Protein AF-A0A962TYY0-F1 (afdb_monomer_lite)

Secondary structure (DSSP, 8-state):
-HHHHHHHTSSSPPPPHHHHHHHHHHHHH-TT--HHHHHHHHHHHHHHIIIII--HHHHHHHHHHHHHH-TT-HHHHHHHHHHHHHTT-HHHHHHHHHHHHHH--SHHHHHHHHHHHHHHHHHTT-

Foldseek 3Di:
DLVLLVVCVDPDDHDDPVRVVVVLVVLLPDPPDALQRNLVSLQSQLSCCCPPVVHLVSSQVSLVSSCVSPVLPLVSLQVNLVSCVVVVVLVSSLVSLVSSCVNDDDPVSVVVSVVSNVVSVVVVVD

Sequence (126 aa):
FSFLVKWQRSNGVKLSGDDLESLFEAALANPGWNSTGRASIEAAYREYYEFVVRDLELALPHAKAATDAWPEQWSYHVKLADILRRLGRTDEALAALEKAQKTASNADQTQQTATAIAELMRDSRN

Radius of gyration: 15.38 Å; chains: 1; bounding box: 44×28×41 Å

pLDDT: mean 92.27, std 9.61, range [57.34, 98.69]

Structure (mmCIF, N/CA/C/O backbone):
data_AF-A0A962TYY0-F1
#
_entry.id   AF-A0A962TYY0-F1
#
loop_
_atom_site.group_PDB
_atom_site.id
_atom_site.type_symbol
_atom_site.label_atom_id
_atom_site.label_alt_id
_atom_site.label_comp_id
_atom_site.label_asym_id
_atom_site.label_entity_id
_atom_site.label_seq_id
_atom_site.pdbx_PDB_ins_code
_atom_site.Cartn_x
_atom_site.Cartn_y
_atom_site.Cartn_z
_atom_site.occupancy
_atom_site.B_iso_or_equiv
_atom_site.auth_seq_id
_atom_site.auth_comp_id
_atom_site.auth_asym_id
_atom_site.auth_atom_id
_atom_site.pdbx_PDB_model_num
ATOM 1 N N . PHE A 1 1 ? 12.961 3.376 -5.380 1.00 70.31 1 PHE A N 1
ATOM 2 C CA . PHE A 1 1 ? 12.120 3.172 -6.578 1.00 70.31 1 PHE A CA 1
ATOM 3 C C . PHE A 1 1 ? 11.054 4.250 -6.795 1.00 70.31 1 PHE A C 1
ATOM 5 O O . PHE A 1 1 ? 10.771 4.543 -7.947 1.00 70.31 1 PHE A O 1
ATOM 12 N N . SER A 1 2 ? 10.538 4.936 -5.763 1.00 71.88 2 SER A N 1
ATOM 13 C CA . SER A 1 2 ? 9.547 6.029 -5.922 1.00 71.88 2 SER A CA 1
ATOM 14 C C . SER A 1 2 ? 9.970 7.180 -6.856 1.00 71.88 2 SER A C 1
ATOM 16 O O . SER A 1 2 ? 9.123 7.857 -7.435 1.00 71.88 2 SER A O 1
ATOM 18 N N . PHE A 1 3 ? 11.275 7.395 -7.059 1.00 76.19 3 PHE A N 1
ATOM 19 C CA . PHE A 1 3 ? 11.792 8.334 -8.061 1.00 76.19 3 PHE A CA 1
ATOM 20 C C . PHE A 1 3 ? 11.338 7.999 -9.492 1.00 76.19 3 PHE A C 1
ATOM 22 O O . PHE A 1 3 ? 11.016 8.920 -10.234 1.00 76.19 3 PHE A O 1
ATOM 29 N N . LEU A 1 4 ? 11.241 6.718 -9.867 1.00 70.69 4 LEU A N 1
ATOM 30 C CA . LEU A 1 4 ? 10.803 6.316 -11.211 1.00 70.69 4 LEU A CA 1
ATOM 31 C C . LEU A 1 4 ? 9.352 6.729 -11.470 1.00 70.69 4 LEU A C 1
ATOM 33 O O . LEU A 1 4 ? 9.039 7.258 -12.531 1.00 70.69 4 LEU A O 1
ATOM 37 N N . VAL A 1 5 ? 8.488 6.596 -10.460 1.00 71.12 5 VAL A N 1
ATOM 38 C CA . VAL A 1 5 ? 7.091 7.051 -10.532 1.00 71.12 5 VAL A CA 1
ATOM 39 C C . VAL A 1 5 ? 7.021 8.572 -10.672 1.00 71.12 5 VAL A C 1
ATOM 41 O O . VAL A 1 5 ? 6.275 9.097 -11.498 1.00 71.12 5 VAL A O 1
ATOM 44 N N . LYS A 1 6 ? 7.830 9.305 -9.897 1.00 73.31 6 LYS A N 1
ATOM 45 C CA . LYS A 1 6 ? 7.917 10.771 -10.003 1.00 73.31 6 LYS A CA 1
ATOM 46 C C . LYS A 1 6 ? 8.418 11.214 -11.380 1.00 73.31 6 L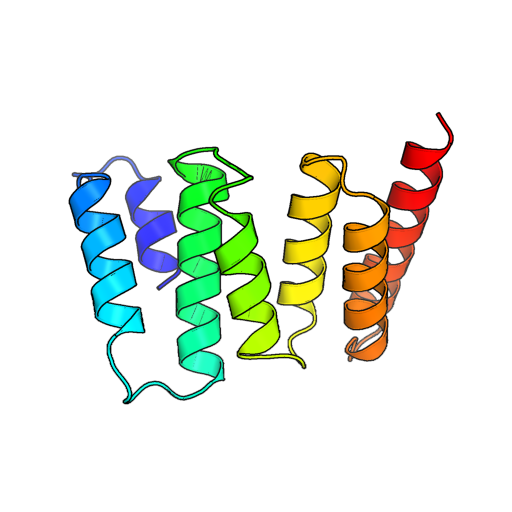YS A C 1
ATOM 48 O O . LYS A 1 6 ? 7.886 12.172 -11.934 1.00 73.31 6 LYS A O 1
ATOM 53 N N . TRP A 1 7 ? 9.396 10.508 -11.939 1.00 72.94 7 TRP A N 1
ATOM 54 C CA . TRP A 1 7 ? 9.934 10.766 -13.271 1.00 72.94 7 TRP A CA 1
ATOM 55 C C . TRP A 1 7 ? 8.908 10.477 -14.377 1.00 72.94 7 TRP A C 1
ATOM 57 O O . TRP A 1 7 ? 8.708 11.330 -15.238 1.00 72.94 7 TRP A O 1
ATOM 67 N N . GLN A 1 8 ? 8.159 9.372 -14.298 1.00 71.50 8 GLN A N 1
ATOM 68 C CA . GLN A 1 8 ? 7.098 9.044 -15.264 1.00 71.50 8 GLN A CA 1
ATOM 69 C C . GLN A 1 8 ? 5.968 10.090 -15.295 1.00 71.50 8 GLN A C 1
ATOM 71 O O . GLN A 1 8 ? 5.314 10.311 -16.319 1.00 71.50 8 GLN A O 1
ATOM 76 N N . ARG A 1 9 ? 5.749 10.778 -14.169 1.00 73.44 9 ARG A N 1
ATOM 77 C CA . ARG A 1 9 ? 4.799 11.892 -14.046 1.00 73.44 9 ARG A CA 1
ATOM 78 C C . ARG A 1 9 ? 5.343 13.238 -14.556 1.00 73.44 9 ARG A C 1
ATOM 80 O O . ARG A 1 9 ? 4.583 14.201 -14.588 1.00 73.44 9 ARG A O 1
ATOM 87 N N . SER A 1 10 ? 6.618 13.321 -14.941 1.00 77.56 10 SER A N 1
ATOM 88 C CA . SER A 1 10 ? 7.266 14.539 -15.455 1.00 77.56 10 SER A CA 1
ATOM 89 C C . SER A 1 10 ? 7.155 14.680 -16.988 1.00 77.56 10 SER A C 1
ATOM 91 O O . SER A 1 10 ? 6.719 13.759 -17.679 1.00 77.56 10 SER A O 1
ATOM 93 N N . ASN A 1 11 ? 7.549 15.839 -17.533 1.00 58.81 11 ASN A N 1
ATOM 94 C CA . ASN A 1 11 ? 7.432 16.187 -18.962 1.00 58.81 11 ASN A CA 1
ATOM 95 C C . ASN A 1 11 ? 8.575 15.636 -19.858 1.00 58.81 11 ASN A C 1
ATOM 97 O O . ASN A 1 11 ? 8.882 16.231 -20.888 1.00 58.81 11 ASN A O 1
ATOM 101 N N . GLY A 1 12 ? 9.233 14.535 -19.470 1.00 67.12 12 GLY A N 1
ATOM 102 C CA . GLY A 1 12 ? 10.336 13.908 -20.223 1.00 67.12 12 GLY A CA 1
ATOM 103 C C . GLY A 1 12 ? 9.922 12.708 -21.089 1.00 67.12 12 GLY A C 1
ATOM 104 O O . GLY A 1 12 ? 8.747 12.345 -21.135 1.00 67.12 12 GLY A O 1
ATOM 105 N N . VAL A 1 13 ? 10.901 12.076 -21.758 1.00 61.00 13 VAL A N 1
ATOM 106 C CA . VAL A 1 13 ? 10.726 10.767 -22.423 1.00 61.00 13 VAL A CA 1
ATOM 107 C C . VAL A 1 13 ? 10.264 9.759 -21.379 1.00 61.00 13 VAL A C 1
ATOM 109 O O . VAL A 1 13 ? 10.894 9.640 -20.335 1.00 61.00 13 VAL A O 1
ATOM 112 N N . LYS A 1 14 ? 9.165 9.063 -21.654 1.00 67.50 14 LYS A N 1
ATOM 113 C CA . LYS A 1 14 ? 8.544 8.108 -20.737 1.00 67.50 14 LYS A CA 1
ATOM 114 C C . LYS A 1 14 ? 8.886 6.692 -21.166 1.00 67.50 14 LYS A C 1
ATOM 116 O O . LYS A 1 14 ? 8.919 6.411 -22.362 1.00 67.50 14 LYS A O 1
ATOM 121 N N . LEU A 1 15 ? 9.108 5.814 -20.196 1.00 71.31 15 LEU A N 1
ATOM 122 C CA . LEU A 1 15 ? 9.075 4.379 -20.464 1.00 71.31 15 LEU A CA 1
ATOM 123 C C . LEU A 1 15 ? 7.635 3.978 -20.811 1.00 71.31 15 LEU A C 1
ATOM 125 O O . LEU A 1 15 ? 6.683 4.614 -20.333 1.00 71.31 15 LEU A O 1
AT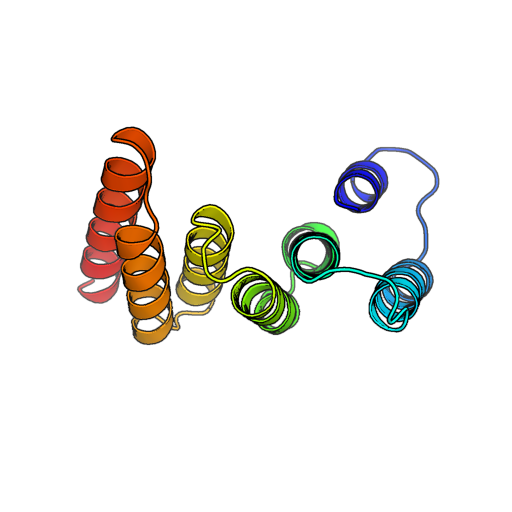OM 129 N N . SER A 1 16 ? 7.475 2.953 -21.651 1.00 81.81 16 SER A N 1
ATOM 130 C CA . SER A 1 16 ? 6.157 2.351 -21.859 1.00 81.81 16 SER A CA 1
ATOM 131 C C . SER A 1 16 ? 5.650 1.727 -20.547 1.00 81.81 16 SER A C 1
ATOM 133 O O . SER A 1 16 ? 6.418 1.565 -19.594 1.00 81.81 16 SER A O 1
ATOM 135 N N . GLY A 1 17 ? 4.347 1.436 -20.460 1.00 82.50 17 GLY A N 1
ATOM 136 C CA . GLY A 1 17 ? 3.792 0.742 -19.291 1.00 82.50 17 GLY A CA 1
ATOM 137 C C . GLY A 1 17 ? 4.489 -0.599 -19.071 1.00 82.50 17 GLY A C 1
ATOM 138 O O . GLY A 1 17 ? 5.081 -0.808 -18.016 1.00 82.50 17 GLY A O 1
ATOM 139 N N . ASP A 1 18 ? 4.555 -1.401 -20.131 1.00 86.44 18 ASP A N 1
ATOM 140 C CA . ASP A 1 18 ? 5.193 -2.717 -20.170 1.00 86.44 18 ASP A CA 1
ATOM 141 C C . ASP A 1 18 ? 6.665 -2.683 -19.716 1.00 86.44 18 ASP A C 1
ATOM 143 O O . ASP A 1 18 ? 7.103 -3.549 -18.956 1.00 86.44 18 ASP A O 1
ATOM 147 N N . ASP A 1 19 ? 7.436 -1.663 -20.119 1.00 87.94 19 ASP A N 1
ATOM 148 C CA . ASP A 1 19 ? 8.838 -1.515 -19.694 1.00 87.94 19 ASP A CA 1
ATOM 149 C C . ASP A 1 19 ? 8.960 -1.198 -18.193 1.00 87.94 19 ASP A C 1
ATOM 151 O O . ASP A 1 19 ? 9.882 -1.669 -17.521 1.00 87.94 19 ASP A O 1
ATOM 155 N N . LEU A 1 20 ? 8.050 -0.380 -17.651 1.00 88.31 20 LEU A N 1
ATOM 156 C CA . LEU A 1 20 ? 8.037 -0.049 -16.223 1.00 88.31 20 LEU A CA 1
ATOM 157 C C . LEU A 1 20 ? 7.603 -1.235 -15.372 1.00 88.31 20 LEU A C 1
ATOM 159 O O . LEU A 1 20 ? 8.226 -1.493 -14.342 1.00 88.31 20 LEU A O 1
ATOM 163 N N . GLU A 1 21 ? 6.569 -1.950 -15.801 1.00 91.62 21 GLU A N 1
ATOM 164 C CA . GLU A 1 21 ? 6.097 -3.167 -15.144 1.00 91.62 21 GLU A CA 1
ATOM 165 C C . GLU A 1 21 ? 7.206 -4.223 -15.131 1.00 91.62 21 GLU A C 1
ATOM 167 O O . GLU A 1 21 ? 7.591 -4.689 -14.056 1.00 91.62 21 GLU A O 1
ATOM 172 N N . SER A 1 22 ? 7.847 -4.469 -16.281 1.00 92.06 22 SER A N 1
ATOM 173 C CA . SER A 1 22 ? 8.999 -5.377 -16.395 1.00 92.06 22 SER A CA 1
ATOM 174 C C . SER A 1 22 ? 10.139 -5.001 -15.441 1.00 92.06 22 SER A C 1
ATOM 176 O O . SER A 1 22 ? 10.781 -5.868 -14.844 1.00 92.06 22 SER A O 1
ATOM 178 N N . LEU A 1 23 ? 10.402 -3.702 -15.256 1.00 93.38 23 LEU A N 1
ATOM 179 C CA . LEU A 1 23 ? 11.428 -3.228 -14.329 1.00 93.38 23 LEU A CA 1
ATOM 180 C C . LEU A 1 23 ? 11.054 -3.489 -12.863 1.00 93.38 23 LEU A C 1
ATOM 182 O O . LEU A 1 23 ? 11.917 -3.889 -12.076 1.00 93.38 23 LEU A O 1
ATOM 186 N N . PHE A 1 24 ? 9.796 -3.260 -12.479 1.00 94.8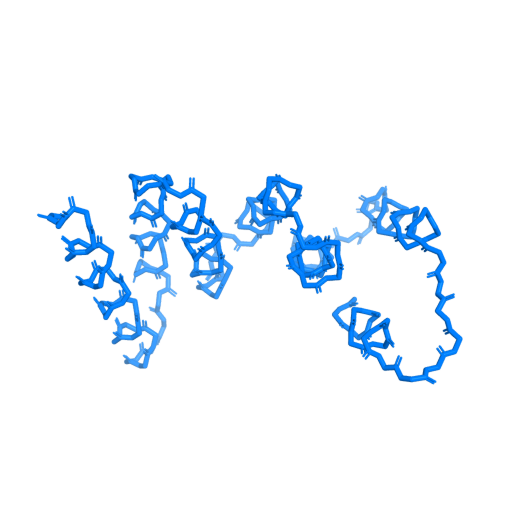8 24 PHE A N 1
ATOM 187 C CA . PHE A 1 24 ? 9.327 -3.570 -11.129 1.00 94.88 24 PHE A CA 1
ATOM 188 C C . PHE A 1 24 ? 9.377 -5.074 -10.853 1.00 94.88 24 PHE A C 1
ATOM 190 O O . PHE A 1 24 ? 9.877 -5.482 -9.803 1.00 94.88 24 PHE A O 1
ATOM 197 N N . GLU A 1 25 ? 8.934 -5.896 -11.800 1.00 94.94 25 GLU A N 1
ATOM 198 C CA . GLU A 1 25 ? 8.968 -7.355 -11.691 1.00 94.94 25 GLU A CA 1
ATOM 199 C C . GLU A 1 25 ? 10.395 -7.883 -11.559 1.00 94.94 25 GLU A C 1
ATOM 201 O O . GLU A 1 25 ? 10.692 -8.644 -10.636 1.00 94.94 25 GLU A O 1
ATOM 206 N N . ALA A 1 26 ? 11.315 -7.419 -12.409 1.00 94.44 26 ALA A N 1
ATOM 207 C CA . ALA A 1 26 ? 12.725 -7.781 -12.317 1.00 94.44 26 ALA A CA 1
ATOM 208 C C . ALA A 1 26 ? 13.336 -7.359 -10.969 1.00 94.44 26 ALA A C 1
ATOM 210 O O . ALA A 1 26 ? 14.109 -8.110 -10.366 1.00 94.44 26 ALA A O 1
ATOM 211 N N . ALA A 1 27 ? 12.968 -6.179 -10.455 1.00 94.75 27 ALA A N 1
ATOM 212 C CA . ALA A 1 27 ? 13.417 -5.723 -9.146 1.00 94.75 27 ALA A CA 1
ATOM 213 C C . ALA A 1 27 ? 12.881 -6.614 -8.011 1.00 94.75 27 ALA A C 1
ATOM 215 O O . ALA A 1 27 ? 13.640 -6.935 -7.097 1.00 94.75 27 ALA A O 1
ATOM 216 N N . LEU A 1 28 ? 11.618 -7.048 -8.074 1.00 95.00 28 LEU A N 1
ATOM 217 C CA . LEU A 1 28 ? 11.001 -7.949 -7.092 1.00 95.00 28 LEU A CA 1
ATOM 218 C C . LEU A 1 28 ? 11.494 -9.400 -7.201 1.00 95.00 28 LEU A C 1
ATOM 220 O O . LEU A 1 28 ? 11.482 -10.122 -6.201 1.00 95.00 28 LEU A O 1
ATOM 224 N N . ALA A 1 29 ? 11.950 -9.832 -8.376 1.00 94.44 29 ALA A N 1
ATOM 225 C CA . ALA A 1 29 ? 12.540 -11.153 -8.583 1.00 94.44 29 ALA A CA 1
ATOM 226 C C . ALA A 1 29 ? 13.935 -11.291 -7.949 1.00 94.44 29 ALA A C 1
ATOM 228 O O . ALA A 1 29 ? 14.389 -12.408 -7.709 1.00 94.44 29 ALA A O 1
ATOM 229 N N . ASN A 1 30 ? 14.616 -10.180 -7.647 1.00 92.44 30 ASN A N 1
ATOM 230 C CA . ASN A 1 30 ? 15.925 -10.208 -7.003 1.00 92.44 30 ASN A CA 1
ATOM 231 C C . ASN A 1 30 ? 15.809 -10.638 -5.520 1.00 92.44 30 ASN A C 1
ATOM 233 O O . ASN A 1 30 ? 15.282 -9.874 -4.704 1.00 92.44 30 ASN A O 1
ATOM 237 N N . PRO A 1 31 ? 16.349 -11.810 -5.127 1.00 90.94 31 PRO A N 1
ATOM 238 C CA . PRO A 1 31 ? 16.265 -12.298 -3.750 1.00 90.94 31 PRO A CA 1
ATOM 239 C C . PRO A 1 31 ? 17.204 -11.555 -2.788 1.00 90.94 31 PRO A C 1
ATOM 241 O O . PRO A 1 31 ? 17.117 -11.749 -1.580 1.00 90.94 31 PRO A O 1
ATOM 244 N N . GLY A 1 32 ? 18.112 -10.716 -3.300 1.00 92.12 32 GLY A N 1
ATOM 245 C CA . GLY A 1 32 ? 19.076 -9.966 -2.495 1.00 92.12 32 GLY A CA 1
ATOM 246 C C . GLY A 1 32 ? 18.478 -8.791 -1.716 1.00 92.12 32 GLY A C 1
ATOM 247 O O . GLY A 1 32 ? 19.169 -8.202 -0.885 1.00 92.12 32 GLY A O 1
ATOM 248 N N . TRP A 1 33 ? 17.217 -8.428 -1.963 1.00 90.00 33 TRP A N 1
ATOM 249 C CA . TRP A 1 33 ? 16.548 -7.389 -1.187 1.00 90.00 33 TRP A CA 1
ATOM 250 C C . TRP A 1 33 ? 16.180 -7.885 0.208 1.00 90.00 33 TRP A C 1
ATOM 252 O O . TRP A 1 33 ? 15.563 -8.935 0.375 1.00 90.00 33 TRP A O 1
ATOM 262 N N . ASN A 1 34 ? 16.485 -7.071 1.216 1.00 93.69 34 ASN A N 1
ATOM 263 C CA . ASN A 1 34 ? 15.890 -7.242 2.534 1.00 93.69 34 ASN A CA 1
ATOM 264 C C . ASN A 1 34 ? 14.397 -6.856 2.512 1.00 93.69 34 ASN A C 1
ATOM 266 O O . ASN A 1 34 ? 13.879 -6.289 1.544 1.00 93.69 34 ASN A O 1
ATOM 270 N N . SER A 1 35 ? 13.698 -7.162 3.602 1.00 92.44 35 SER A N 1
ATOM 271 C CA . SER A 1 35 ? 12.252 -6.968 3.726 1.00 92.44 35 SER A CA 1
ATOM 272 C C . SER A 1 35 ? 11.821 -5.507 3.502 1.00 92.44 35 SER A C 1
ATOM 274 O O . SER A 1 35 ? 10.888 -5.240 2.747 1.00 92.44 35 SER A O 1
ATOM 276 N N . THR A 1 36 ? 12.570 -4.539 4.036 1.00 93.44 36 THR A N 1
ATOM 277 C CA . THR A 1 36 ? 12.285 -3.102 3.875 1.00 93.44 36 THR A CA 1
ATOM 278 C C . THR A 1 36 ? 12.551 -2.590 2.453 1.00 93.44 36 THR A C 1
ATOM 280 O O . THR A 1 36 ? 11.801 -1.756 1.933 1.00 93.44 36 THR A O 1
ATOM 283 N N . GLY A 1 37 ? 13.585 -3.112 1.787 1.00 94.62 37 GLY A N 1
ATOM 284 C CA . GLY A 1 37 ? 13.883 -2.840 0.382 1.00 94.62 37 GLY A CA 1
ATOM 285 C C . GLY A 1 37 ? 12.781 -3.358 -0.536 1.00 94.62 37 GLY A C 1
ATOM 286 O O . GLY A 1 37 ? 12.297 -2.614 -1.392 1.00 94.62 37 GLY A O 1
ATOM 287 N N . ARG A 1 38 ? 12.308 -4.587 -0.295 1.00 96.19 38 ARG A N 1
ATOM 288 C CA . ARG A 1 38 ? 11.167 -5.161 -1.018 1.00 96.19 38 ARG A CA 1
ATOM 289 C C . ARG A 1 38 ? 9.898 -4.336 -0.802 1.00 96.19 38 ARG A C 1
ATOM 291 O O . ARG A 1 38 ? 9.261 -3.953 -1.778 1.00 96.19 38 ARG A O 1
ATOM 298 N N . ALA A 1 39 ? 9.606 -3.946 0.441 1.00 96.75 39 ALA A N 1
ATOM 299 C CA . ALA A 1 39 ? 8.469 -3.079 0.758 1.00 96.75 39 ALA A CA 1
ATOM 300 C C . ALA A 1 39 ? 8.524 -1.731 0.014 1.00 96.75 39 ALA A C 1
ATOM 302 O O . ALA A 1 39 ? 7.506 -1.223 -0.448 1.00 96.75 39 ALA A O 1
ATOM 303 N N . SER A 1 40 ? 9.724 -1.169 -0.163 1.00 96.31 40 SER A N 1
ATOM 304 C CA . SER A 1 40 ? 9.924 0.082 -0.907 1.00 96.31 40 SER A CA 1
ATOM 305 C C . SER A 1 40 ? 9.679 -0.056 -2.414 1.00 96.31 40 SER A C 1
ATOM 307 O O . SER A 1 40 ? 9.301 0.927 -3.058 1.00 96.31 40 SER A O 1
ATOM 309 N N . ILE A 1 41 ? 9.920 -1.238 -2.990 1.00 96.62 41 ILE A N 1
ATOM 310 C CA . ILE A 1 41 ? 9.616 -1.535 -4.398 1.00 96.62 41 ILE A CA 1
ATOM 311 C C . ILE A 1 41 ? 8.108 -1.712 -4.563 1.00 96.62 41 ILE A C 1
ATOM 313 O O . ILE A 1 41 ? 7.519 -1.025 -5.392 1.00 96.62 41 ILE A O 1
ATOM 317 N N . GLU A 1 42 ? 7.479 -2.528 -3.717 1.00 98.12 42 GLU A N 1
ATOM 318 C CA . GLU A 1 42 ? 6.023 -2.736 -3.710 1.00 98.12 42 GLU A CA 1
ATOM 319 C C . GLU A 1 42 ? 5.263 -1.416 -3.513 1.00 98.12 42 GLU A C 1
ATOM 321 O O . GLU A 1 42 ? 4.330 -1.101 -4.247 1.00 98.12 42 GLU A O 1
ATOM 326 N N . ALA A 1 43 ? 5.720 -0.554 -2.599 1.00 97.94 43 ALA A N 1
ATOM 327 C CA . ALA A 1 43 ? 5.122 0.764 -2.403 1.00 97.94 43 ALA A CA 1
ATOM 328 C C . ALA A 1 43 ? 5.232 1.658 -3.650 1.00 97.94 43 ALA A C 1
ATOM 330 O O . ALA A 1 43 ? 4.311 2.421 -3.938 1.00 97.94 43 ALA A O 1
ATOM 331 N N . ALA A 1 44 ? 6.336 1.575 -4.399 1.00 96.88 44 ALA A N 1
ATOM 332 C CA . ALA A 1 44 ? 6.488 2.313 -5.650 1.00 96.88 44 ALA A CA 1
ATOM 333 C C . ALA A 1 44 ? 5.612 1.725 -6.767 1.00 96.88 44 ALA A C 1
ATOM 335 O O . ALA A 1 44 ? 5.028 2.485 -7.536 1.00 96.88 44 ALA A O 1
ATOM 336 N N . TYR A 1 45 ? 5.473 0.400 -6.827 1.00 97.44 45 TYR A N 1
ATOM 337 C CA . TYR A 1 45 ? 4.619 -0.260 -7.811 1.00 97.44 45 TYR A CA 1
ATOM 338 C C . TYR A 1 45 ? 3.134 0.060 -7.562 1.00 97.44 45 TYR A C 1
ATOM 340 O O . TYR A 1 45 ? 2.404 0.429 -8.480 1.00 97.44 45 TYR A O 1
ATOM 348 N N . ARG A 1 46 ? 2.715 0.093 -6.289 1.00 98.00 46 ARG A N 1
ATOM 349 C CA . ARG A 1 46 ? 1.411 0.632 -5.876 1.00 98.00 46 ARG A CA 1
ATOM 350 C C . ARG A 1 46 ? 1.199 2.055 -6.391 1.00 98.00 46 ARG A C 1
ATOM 352 O O . ARG A 1 46 ? 0.163 2.330 -6.980 1.00 98.00 46 ARG A O 1
ATOM 359 N N . GLU A 1 47 ? 2.151 2.969 -6.170 1.00 96.69 47 GLU A N 1
ATOM 360 C CA . GLU A 1 47 ? 2.027 4.365 -6.630 1.00 96.69 47 GLU A CA 1
ATOM 361 C C . GLU A 1 47 ? 1.926 4.478 -8.154 1.00 96.69 47 GLU A C 1
ATOM 363 O O . GLU A 1 47 ? 1.223 5.356 -8.658 1.00 96.69 47 GLU A O 1
ATOM 368 N N . TYR A 1 48 ? 2.619 3.605 -8.887 1.00 95.69 48 TYR A N 1
ATOM 369 C CA . TYR A 1 48 ? 2.501 3.524 -10.337 1.00 95.69 48 TYR A CA 1
ATOM 370 C C . TYR A 1 48 ? 1.065 3.178 -10.752 1.00 95.69 48 TYR A C 1
ATOM 372 O O . TYR A 1 48 ? 0.443 3.959 -11.477 1.00 95.69 48 TYR A O 1
ATOM 380 N N . TYR A 1 49 ? 0.495 2.091 -10.231 1.00 97.38 49 TYR A N 1
ATOM 381 C CA . TYR A 1 49 ? -0.884 1.730 -10.560 1.00 97.38 49 TYR A CA 1
ATOM 382 C C . TYR A 1 49 ? -1.896 2.770 -10.073 1.00 97.38 49 TYR A C 1
ATOM 384 O O . TYR A 1 49 ? -2.813 3.136 -10.803 1.00 97.38 49 TYR A O 1
ATOM 392 N N . GLU A 1 50 ? -1.686 3.333 -8.885 1.00 96.56 50 GLU A N 1
ATOM 393 C CA . GLU A 1 50 ? -2.592 4.306 -8.278 1.00 96.56 50 GLU A CA 1
ATOM 394 C C . GLU A 1 50 ? -2.644 5.636 -9.047 1.00 96.56 50 GLU A C 1
ATOM 396 O O . GLU A 1 50 ? -3.725 6.195 -9.252 1.00 96.56 50 GLU A O 1
ATOM 401 N N . PHE A 1 51 ? -1.491 6.172 -9.459 1.00 93.94 51 PHE A N 1
ATOM 402 C CA . PHE A 1 51 ? -1.405 7.535 -9.994 1.00 93.94 51 PHE A CA 1
ATOM 403 C C . PHE A 1 51 ? -1.106 7.612 -11.489 1.00 93.94 51 PHE A C 1
ATOM 405 O O . PHE A 1 51 ? -1.436 8.627 -12.103 1.00 93.94 51 PHE A O 1
ATOM 412 N N . VAL A 1 52 ? -0.460 6.597 -12.068 1.00 92.06 52 VAL A N 1
ATOM 413 C CA . VAL A 1 52 ? -0.102 6.574 -13.494 1.00 92.06 52 VAL A CA 1
ATOM 414 C C . VAL A 1 52 ? -1.143 5.791 -14.281 1.00 92.06 52 VAL A C 1
ATOM 416 O O . VAL A 1 52 ? -1.776 6.366 -15.162 1.00 92.06 52 VAL A O 1
ATOM 419 N N . VAL A 1 53 ? -1.362 4.522 -13.927 1.00 94.38 53 VAL A N 1
ATOM 420 C CA . VAL A 1 53 ? -2.381 3.676 -14.580 1.00 94.38 53 VAL A CA 1
ATOM 421 C C . VAL A 1 53 ? -3.790 4.086 -14.145 1.00 94.38 53 VAL A C 1
ATOM 423 O O . VAL A 1 53 ? -4.724 4.038 -14.939 1.00 94.38 53 VAL A O 1
ATOM 426 N N . ARG A 1 54 ? -3.919 4.595 -12.911 1.00 95.94 54 ARG A N 1
ATOM 427 C CA . ARG A 1 54 ? -5.179 4.977 -12.254 1.00 95.94 54 ARG A CA 1
ATOM 428 C C . ARG A 1 54 ? -6.129 3.796 -12.051 1.00 95.94 54 ARG A C 1
ATOM 430 O O . ARG A 1 54 ? -7.345 3.970 -12.094 1.00 95.94 54 ARG A O 1
ATOM 437 N N . ASP A 1 55 ? -5.556 2.630 -11.769 1.00 97.75 55 ASP A N 1
ATOM 438 C CA . ASP A 1 55 ? -6.276 1.406 -11.442 1.00 97.75 55 ASP A CA 1
ATOM 439 C C . ASP A 1 55 ? -5.989 1.009 -9.988 1.00 97.75 55 ASP A C 1
ATOM 441 O O . ASP A 1 55 ? -4.871 0.647 -9.613 1.00 97.75 55 ASP A O 1
ATOM 445 N N . LEU A 1 56 ? -7.014 1.124 -9.145 1.00 98.12 56 LEU A N 1
ATOM 446 C CA . LEU A 1 56 ? -6.906 0.811 -7.724 1.00 98.12 56 LEU A CA 1
ATOM 447 C C . LEU A 1 56 ? -6.930 -0.689 -7.434 1.00 98.12 56 LEU A C 1
ATOM 449 O O . LEU A 1 56 ? -6.357 -1.102 -6.426 1.00 98.12 56 LEU A O 1
ATOM 453 N N . GLU A 1 57 ? -7.547 -1.494 -8.299 1.00 98.38 57 GLU A N 1
ATOM 454 C CA . GLU A 1 57 ? -7.553 -2.949 -8.148 1.00 98.38 57 GLU A CA 1
ATOM 455 C C . GLU A 1 57 ? -6.157 -3.517 -8.414 1.00 98.38 57 GLU A C 1
ATOM 457 O O . GLU A 1 57 ? -5.698 -4.383 -7.671 1.00 98.38 57 GLU A O 1
ATOM 462 N N . LEU A 1 58 ? -5.428 -2.952 -9.384 1.00 97.88 58 LEU A N 1
ATOM 463 C CA . LEU A 1 58 ? -4.020 -3.292 -9.617 1.00 97.88 58 LEU A CA 1
ATOM 464 C C . LEU A 1 58 ? -3.076 -2.697 -8.559 1.00 97.88 58 LEU A C 1
ATOM 466 O O . LEU A 1 58 ? -2.068 -3.309 -8.216 1.00 97.88 58 LEU A O 1
ATOM 470 N N . ALA A 1 59 ? -3.403 -1.544 -7.968 1.00 98.56 59 ALA A N 1
ATOM 471 C CA . ALA A 1 59 ? -2.596 -0.967 -6.887 1.00 98.56 59 ALA A CA 1
ATOM 472 C C . ALA A 1 59 ? -2.694 -1.760 -5.570 1.00 98.56 59 ALA A C 1
ATOM 474 O O . ALA A 1 59 ? -1.730 -1.823 -4.799 1.00 98.56 59 ALA A O 1
ATOM 475 N N . LEU A 1 60 ? -3.855 -2.356 -5.291 1.00 98.69 60 LEU A N 1
ATOM 476 C CA . LEU A 1 60 ? -4.144 -3.050 -4.039 1.00 98.69 60 LEU A CA 1
ATOM 477 C C . LEU A 1 60 ? -3.169 -4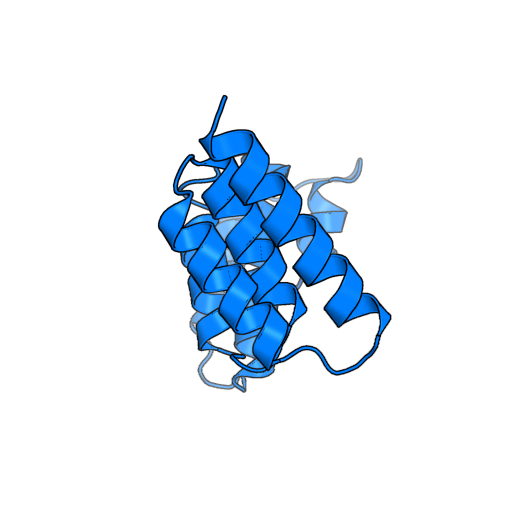.193 -3.681 1.00 98.69 60 LEU A C 1
ATOM 479 O O . LEU A 1 60 ? -2.697 -4.196 -2.538 1.00 98.69 60 LEU A O 1
ATOM 483 N N . PRO A 1 61 ? -2.839 -5.159 -4.565 1.00 98.56 61 PRO A N 1
ATOM 484 C CA . PRO A 1 61 ? -1.907 -6.237 -4.224 1.00 98.56 61 PRO A CA 1
ATOM 485 C C . PRO A 1 61 ? -0.529 -5.704 -3.816 1.00 98.56 61 PRO A C 1
ATOM 487 O O . PRO A 1 61 ? 0.038 -6.180 -2.836 1.00 98.56 61 PRO A O 1
ATOM 490 N N . HIS A 1 62 ? -0.039 -4.653 -4.475 1.00 98.56 62 HIS A N 1
ATOM 491 C CA . HIS A 1 62 ? 1.237 -4.021 -4.135 1.00 98.56 62 HIS A CA 1
ATOM 492 C C . HIS A 1 62 ? 1.176 -3.234 -2.819 1.00 98.56 62 HIS A C 1
ATOM 494 O O . HIS A 1 62 ? 2.143 -3.199 -2.057 1.00 98.56 62 HIS A O 1
ATOM 500 N N . ALA A 1 63 ? 0.023 -2.649 -2.480 1.00 98.56 63 ALA A N 1
ATOM 501 C CA . ALA A 1 63 ? -0.186 -2.074 -1.154 1.00 98.56 63 ALA A CA 1
ATOM 502 C C . ALA A 1 63 ? -0.123 -3.145 -0.050 1.00 98.56 63 ALA A C 1
ATOM 504 O O . ALA A 1 63 ? 0.549 -2.932 0.960 1.00 98.56 63 ALA A O 1
ATOM 505 N N . LYS A 1 64 ? -0.776 -4.300 -0.255 1.00 98.69 64 LYS A N 1
ATOM 506 C CA . LYS A 1 64 ? -0.749 -5.436 0.684 1.00 98.69 64 LYS A CA 1
ATOM 507 C C . LYS A 1 64 ? 0.669 -5.998 0.830 1.00 98.69 64 LYS A C 1
ATOM 509 O O . LYS A 1 64 ? 1.183 -6.070 1.945 1.00 98.69 64 LYS A O 1
ATOM 514 N N . ALA A 1 65 ? 1.350 -6.254 -0.285 1.00 98.31 65 ALA A N 1
ATOM 515 C CA . ALA A 1 65 ? 2.724 -6.750 -0.290 1.00 98.31 65 ALA A CA 1
ATOM 516 C C . ALA A 1 65 ? 3.702 -5.797 0.420 1.00 98.31 65 ALA A C 1
ATOM 518 O O . ALA A 1 65 ? 4.586 -6.251 1.148 1.00 98.31 65 ALA A O 1
ATOM 519 N N . ALA A 1 66 ? 3.521 -4.476 0.292 1.00 98.31 66 ALA A N 1
ATOM 520 C CA . ALA A 1 66 ? 4.316 -3.507 1.047 1.00 98.31 66 ALA A CA 1
ATOM 521 C C . ALA A 1 66 ? 4.093 -3.623 2.567 1.00 98.31 66 ALA A C 1
ATOM 523 O O . ALA A 1 66 ? 5.060 -3.564 3.328 1.00 98.31 66 ALA A O 1
ATOM 524 N N . THR A 1 67 ? 2.845 -3.823 3.016 1.00 98.12 67 THR A N 1
ATOM 525 C CA . THR A 1 67 ? 2.550 -4.047 4.443 1.00 98.12 67 THR A CA 1
ATOM 526 C C . THR A 1 67 ? 3.073 -5.384 4.957 1.00 98.12 67 THR A C 1
ATOM 528 O O . THR A 1 67 ? 3.524 -5.450 6.095 1.00 98.12 67 THR A O 1
ATOM 531 N N . ASP A 1 68 ? 3.072 -6.431 4.133 1.00 97.69 68 ASP A N 1
ATOM 532 C CA . ASP A 1 68 ? 3.579 -7.751 4.523 1.00 97.69 68 ASP A CA 1
ATOM 533 C C . ASP A 1 68 ? 5.110 -7.758 4.609 1.00 97.69 68 ASP A C 1
ATOM 535 O O . ASP A 1 68 ? 5.694 -8.346 5.519 1.00 97.69 68 ASP A O 1
ATOM 539 N N . ALA A 1 69 ? 5.771 -7.054 3.688 1.00 97.38 69 ALA A N 1
ATOM 540 C CA . ALA A 1 69 ? 7.220 -6.923 3.672 1.00 97.38 69 ALA A CA 1
ATOM 541 C C . ALA A 1 69 ? 7.740 -6.008 4.796 1.00 97.38 69 ALA A C 1
ATOM 543 O O . ALA A 1 69 ? 8.837 -6.232 5.303 1.00 97.38 69 ALA A O 1
ATOM 544 N N . TRP A 1 70 ? 6.971 -5.004 5.231 1.00 97.38 70 TRP A N 1
ATOM 545 C CA . TRP A 1 70 ? 7.327 -4.193 6.398 1.00 97.38 70 TRP A CA 1
ATOM 546 C C . TRP A 1 70 ? 6.112 -3.896 7.293 1.00 97.38 70 TRP A C 1
ATOM 548 O O . TRP A 1 70 ? 5.548 -2.798 7.241 1.00 97.38 70 TRP A O 1
ATOM 558 N N . PRO A 1 71 ? 5.749 -4.838 8.185 1.00 97.06 71 PRO A N 1
ATOM 559 C CA . PRO A 1 71 ? 4.544 -4.725 9.009 1.00 97.06 71 PRO A CA 1
ATOM 560 C C . PRO A 1 71 ? 4.557 -3.575 10.016 1.00 97.06 71 PRO A C 1
ATOM 562 O O . PRO A 1 71 ? 3.496 -3.103 10.405 1.00 97.06 71 PRO A O 1
ATOM 565 N N . GLU A 1 72 ? 5.730 -3.112 10.444 1.00 95.75 72 GLU A N 1
ATOM 566 C CA . GLU A 1 72 ? 5.868 -2.017 11.416 1.00 95.75 72 GLU A CA 1
ATOM 567 C C . GLU A 1 72 ? 5.806 -0.624 10.774 1.00 95.75 72 GLU A C 1
ATOM 569 O O . GLU A 1 72 ? 5.766 0.386 11.476 1.00 95.75 72 GLU A O 1
ATOM 574 N N . GLN A 1 73 ? 5.793 -0.538 9.441 1.00 97.38 73 GLN A N 1
ATOM 575 C CA . GLN A 1 73 ? 5.792 0.746 8.758 1.00 97.38 73 GLN A CA 1
ATOM 576 C C . GLN A 1 73 ? 4.380 1.333 8.695 1.00 97.38 73 GLN A C 1
ATOM 578 O O . GLN A 1 73 ? 3.617 1.084 7.759 1.00 97.38 73 GLN A O 1
ATOM 583 N N . TRP A 1 74 ? 4.071 2.193 9.669 1.00 98.00 74 TRP A N 1
ATOM 584 C CA . TRP A 1 74 ? 2.792 2.899 9.824 1.00 98.00 74 TRP A CA 1
ATOM 585 C C . TRP A 1 74 ? 2.204 3.422 8.503 1.00 98.00 74 TRP A C 1
ATOM 587 O O . TRP A 1 74 ? 1.037 3.192 8.181 1.00 98.00 74 TRP A O 1
ATOM 597 N N . SER A 1 75 ? 3.029 4.096 7.695 1.00 97.56 75 SER A N 1
ATOM 598 C CA . SER A 1 75 ? 2.559 4.751 6.467 1.00 97.56 75 SER A CA 1
ATOM 599 C C . SER A 1 75 ? 2.034 3.774 5.412 1.00 97.56 75 SER A C 1
ATOM 601 O O . SER A 1 75 ? 1.164 4.151 4.627 1.00 97.56 75 SER A O 1
ATOM 603 N N . TYR A 1 76 ? 2.510 2.526 5.384 1.00 98.19 76 TYR A N 1
ATOM 604 C CA . TYR A 1 76 ? 2.023 1.530 4.429 1.00 98.19 76 TYR A CA 1
ATOM 605 C C . TYR A 1 76 ? 0.616 1.055 4.781 1.00 98.19 76 TYR A C 1
ATOM 607 O O . TYR A 1 76 ? -0.215 0.945 3.882 1.00 98.19 76 TYR A O 1
ATOM 615 N N . HIS A 1 77 ? 0.308 0.896 6.070 1.00 98.44 77 HIS A N 1
ATOM 616 C CA . HIS A 1 77 ? -1.048 0.580 6.526 1.00 98.44 77 HIS A CA 1
ATOM 617 C C . HIS A 1 77 ? -2.037 1.704 6.213 1.00 98.44 77 HIS A C 1
ATOM 619 O O . HIS A 1 77 ? -3.129 1.439 5.720 1.00 98.44 77 HIS A O 1
ATOM 625 N N . VAL A 1 78 ? -1.636 2.968 6.396 1.00 98.25 78 VAL A N 1
ATOM 626 C CA . VAL A 1 78 ? -2.479 4.120 6.022 1.00 98.25 78 VAL A CA 1
ATOM 627 C C . VAL A 1 78 ? -2.730 4.180 4.516 1.00 98.25 78 VAL A C 1
ATOM 629 O O . VAL A 1 78 ? -3.847 4.459 4.085 1.00 98.25 78 VAL A O 1
ATOM 632 N N . LYS A 1 79 ? -1.717 3.896 3.691 1.00 98.25 79 LYS A N 1
ATOM 633 C CA . LYS A 1 79 ? -1.886 3.876 2.230 1.00 98.25 79 LYS A CA 1
ATOM 634 C C . LYS A 1 79 ? -2.745 2.708 1.753 1.00 98.25 79 LYS A C 1
ATOM 636 O O . LYS A 1 79 ? -3.551 2.897 0.848 1.00 98.25 79 LYS A O 1
ATOM 641 N N . LEU A 1 80 ? -2.610 1.536 2.372 1.00 98.62 80 LEU A N 1
ATOM 642 C CA . LEU A 1 80 ? -3.490 0.398 2.116 1.00 98.62 80 LEU A CA 1
ATOM 643 C C . LEU A 1 80 ? -4.946 0.746 2.458 1.00 98.62 80 LEU A C 1
ATOM 645 O O . LEU A 1 80 ? -5.836 0.502 1.646 1.00 98.62 80 LEU A O 1
ATOM 649 N N . ALA A 1 81 ? -5.179 1.377 3.611 1.00 98.31 81 ALA A N 1
ATOM 650 C CA . ALA A 1 81 ? -6.509 1.815 4.015 1.00 98.31 81 ALA A CA 1
ATOM 651 C C . ALA A 1 81 ? -7.138 2.817 3.037 1.00 98.31 81 ALA A C 1
ATOM 653 O O . ALA A 1 81 ? -8.315 2.683 2.710 1.00 98.31 81 ALA A O 1
ATOM 654 N N . ASP A 1 82 ? -6.372 3.793 2.535 1.00 97.94 82 ASP A N 1
ATOM 655 C CA . ASP A 1 82 ? -6.890 4.762 1.560 1.00 97.94 82 ASP A CA 1
ATOM 656 C C . ASP A 1 82 ? -7.336 4.091 0.252 1.00 97.94 82 ASP A C 1
ATOM 658 O O . ASP A 1 82 ? -8.426 4.379 -0.248 1.00 97.94 82 ASP A O 1
ATOM 662 N N . ILE A 1 83 ? -6.538 3.152 -0.272 1.00 98.38 83 ILE A N 1
ATOM 663 C CA . ILE A 1 83 ? -6.896 2.381 -1.474 1.00 98.38 83 ILE A CA 1
ATOM 664 C C . ILE A 1 83 ? -8.168 1.569 -1.227 1.00 98.38 83 ILE A C 1
ATOM 666 O O . ILE A 1 83 ? -9.097 1.627 -2.031 1.00 98.38 83 ILE A O 1
ATOM 670 N N . LEU A 1 84 ? -8.244 0.856 -0.101 1.00 98.38 84 LEU A N 1
ATOM 671 C CA . LEU A 1 84 ? -9.405 0.039 0.256 1.00 98.38 84 LEU A CA 1
ATOM 672 C C . LEU A 1 84 ? -10.674 0.882 0.426 1.00 98.38 84 LEU A C 1
ATOM 674 O O . LEU A 1 84 ? -11.720 0.513 -0.105 1.00 98.38 84 LEU A O 1
ATOM 678 N N . ARG A 1 85 ? -10.579 2.048 1.079 1.00 97.25 85 ARG A N 1
ATOM 679 C CA . ARG A 1 85 ? -11.690 3.004 1.200 1.00 97.25 85 ARG A CA 1
ATOM 680 C C . ARG A 1 85 ? -12.187 3.446 -0.175 1.00 97.25 85 ARG A C 1
ATOM 682 O O . ARG A 1 85 ? -13.386 3.426 -0.426 1.00 97.25 85 ARG A O 1
ATOM 689 N N . ARG A 1 86 ? -11.277 3.822 -1.079 1.00 96.50 86 ARG A N 1
ATOM 690 C CA . ARG A 1 86 ? -11.620 4.278 -2.440 1.00 96.50 86 ARG A CA 1
ATOM 691 C C . ARG A 1 86 ? -12.199 3.167 -3.321 1.00 96.50 86 ARG A C 1
ATOM 693 O O . ARG A 1 86 ? -12.935 3.470 -4.252 1.00 96.50 86 ARG A O 1
ATOM 700 N N . LEU A 1 87 ? -11.902 1.906 -3.007 1.00 97.06 87 LEU A N 1
ATOM 701 C CA . LEU A 1 87 ? -12.527 0.717 -3.597 1.00 97.06 87 LEU A CA 1
ATOM 702 C C . LEU A 1 87 ? -13.858 0.324 -2.922 1.00 97.06 87 LEU A C 1
ATOM 704 O O . LEU A 1 87 ? -14.457 -0.676 -3.305 1.00 97.06 87 LEU A O 1
ATOM 708 N N . GLY A 1 88 ? -14.316 1.059 -1.901 1.00 96.25 88 GLY A N 1
ATOM 709 C CA . GLY A 1 88 ? -15.534 0.745 -1.144 1.00 96.25 88 GLY A CA 1
ATOM 710 C C . GLY A 1 88 ? -15.396 -0.430 -0.167 1.00 96.25 88 GLY A C 1
ATOM 711 O O . GLY A 1 88 ? -16.389 -0.894 0.388 1.00 96.25 88 GLY A O 1
ATOM 712 N N . ARG A 1 89 ? -14.176 -0.923 0.072 1.00 97.06 89 ARG A N 1
ATOM 713 C CA . ARG A 1 89 ? -13.881 -2.051 0.971 1.00 97.06 89 ARG A CA 1
ATOM 714 C C . ARG A 1 89 ? -13.653 -1.556 2.399 1.00 97.06 89 ARG A C 1
ATOM 716 O O . ARG A 1 89 ? -12.553 -1.650 2.943 1.00 97.06 89 ARG A O 1
ATOM 723 N N . THR A 1 90 ? -14.703 -0.988 2.985 1.00 96.75 90 THR A N 1
ATOM 724 C CA . THR A 1 90 ? -14.666 -0.279 4.274 1.00 96.75 90 THR A CA 1
ATOM 725 C C . THR A 1 90 ? -14.117 -1.132 5.420 1.00 96.75 90 THR A C 1
ATOM 727 O O . THR A 1 90 ? -13.261 -0.657 6.163 1.00 96.75 90 THR A O 1
ATOM 730 N N . ASP A 1 91 ? -14.537 -2.393 5.543 1.00 96.81 91 ASP A N 1
ATOM 731 C CA . ASP A 1 91 ? -14.099 -3.262 6.646 1.00 96.81 91 ASP A CA 1
ATOM 732 C C . ASP A 1 91 ? -12.597 -3.579 6.570 1.00 96.81 91 ASP A C 1
ATOM 734 O O . ASP A 1 91 ? -11.878 -3.494 7.568 1.00 96.81 91 ASP A O 1
ATOM 738 N N . GLU A 1 92 ? -12.088 -3.880 5.369 1.00 97.88 92 GLU A N 1
ATOM 739 C CA . GLU A 1 92 ? -10.650 -4.083 5.156 1.00 97.88 92 GLU A CA 1
ATOM 740 C C . GLU A 1 92 ? -9.867 -2.782 5.417 1.00 97.88 92 GLU A C 1
ATOM 742 O O . GLU A 1 92 ? -8.770 -2.822 5.981 1.00 97.88 92 GLU A O 1
ATOM 747 N N . ALA A 1 93 ? -10.417 -1.625 5.026 1.00 98.38 93 ALA A N 1
ATOM 748 C CA . ALA A 1 93 ? -9.790 -0.325 5.261 1.00 98.38 93 ALA A CA 1
ATOM 749 C C . ALA A 1 93 ? -9.660 -0.023 6.761 1.00 98.38 93 ALA A C 1
ATOM 751 O O . ALA A 1 93 ? -8.603 0.430 7.209 1.00 98.38 93 ALA A O 1
ATOM 752 N N . LEU A 1 94 ? -10.699 -0.325 7.547 1.00 98.12 94 LEU A N 1
ATOM 753 C CA . LEU A 1 94 ? -10.677 -0.166 8.998 1.00 98.12 94 LEU A CA 1
ATOM 754 C C . LEU A 1 94 ? -9.616 -1.073 9.629 1.00 98.12 94 LEU A C 1
ATOM 756 O O . LEU A 1 94 ? -8.792 -0.592 10.403 1.00 98.12 94 LEU A O 1
ATOM 760 N N . ALA A 1 95 ? -9.560 -2.346 9.231 1.00 98.00 95 ALA A N 1
ATOM 761 C CA . ALA A 1 95 ? -8.551 -3.283 9.724 1.00 98.00 95 ALA A CA 1
ATOM 762 C C . ALA A 1 95 ? -7.112 -2.815 9.423 1.00 98.00 95 ALA A C 1
ATOM 764 O O . ALA A 1 95 ? -6.206 -2.987 10.245 1.00 98.00 95 ALA A O 1
ATOM 765 N N . ALA A 1 96 ? -6.881 -2.191 8.264 1.00 98.19 96 ALA A N 1
ATOM 766 C CA . ALA A 1 96 ? -5.594 -1.577 7.944 1.00 98.19 96 ALA A CA 1
ATOM 767 C C . ALA A 1 96 ? -5.293 -0.363 8.847 1.00 98.19 96 ALA A C 1
ATOM 769 O O . ALA A 1 96 ? -4.187 -0.261 9.378 1.00 98.19 96 ALA A O 1
ATOM 770 N N . LEU A 1 97 ? -6.263 0.522 9.103 1.00 98.31 97 LEU A N 1
ATOM 771 C CA . LEU A 1 97 ? -6.073 1.652 10.026 1.00 98.31 97 LEU A CA 1
ATOM 772 C C . LEU A 1 97 ? -5.842 1.207 11.476 1.00 98.31 97 LEU A C 1
ATOM 774 O O . LEU A 1 97 ? -5.041 1.820 12.176 1.00 98.31 97 LEU A O 1
ATOM 778 N N . GLU A 1 98 ? -6.463 0.120 11.929 1.00 97.69 98 GLU A N 1
ATOM 779 C CA . GLU A 1 98 ? -6.194 -0.455 13.252 1.00 97.69 98 GLU A CA 1
ATOM 780 C C . GLU A 1 98 ? -4.751 -0.962 13.376 1.00 97.69 98 GLU A C 1
ATOM 782 O O . GLU A 1 98 ? -4.105 -0.778 14.412 1.00 97.69 98 GLU A O 1
ATOM 787 N N . LYS A 1 99 ? -4.206 -1.572 12.314 1.00 97.69 99 LYS A N 1
ATOM 788 C CA . LYS A 1 99 ? -2.779 -1.927 12.261 1.00 97.69 99 LYS A CA 1
ATOM 789 C C . LYS A 1 99 ? -1.900 -0.678 12.277 1.00 97.69 99 LYS A C 1
ATOM 791 O O . LYS A 1 99 ? -0.943 -0.635 13.050 1.00 97.69 99 LYS A O 1
ATOM 796 N N . ALA A 1 100 ? -2.251 0.353 11.502 1.00 97.56 100 ALA A N 1
ATOM 797 C CA . ALA A 1 100 ? -1.549 1.634 11.543 1.00 97.56 100 ALA A CA 1
ATOM 798 C C . ALA A 1 100 ? -1.519 2.180 12.979 1.00 97.56 100 ALA A C 1
ATOM 800 O O . ALA A 1 100 ? -0.446 2.463 13.499 1.00 97.56 100 ALA A O 1
ATOM 801 N N . GLN A 1 101 ? -2.657 2.203 13.673 1.00 97.38 101 GLN A N 1
ATOM 802 C CA . GLN A 1 101 ? -2.758 2.717 15.039 1.00 97.38 101 GLN A CA 1
ATOM 803 C C . GLN A 1 101 ? -1.837 1.980 16.020 1.00 97.38 101 GLN A C 1
ATOM 805 O O . GLN A 1 101 ? -1.204 2.621 16.853 1.00 97.38 101 GLN A O 1
ATOM 810 N N . LYS A 1 102 ? -1.703 0.653 15.893 1.00 96.75 102 LYS A N 1
ATOM 811 C CA . LYS A 1 102 ? -0.791 -0.157 16.725 1.00 96.75 102 LYS A CA 1
ATOM 812 C C . LYS A 1 102 ? 0.691 0.131 16.468 1.00 96.75 102 LYS A C 1
ATOM 814 O O . LYS A 1 102 ? 1.507 -0.072 17.357 1.00 96.75 102 LYS A O 1
ATOM 819 N N . THR A 1 103 ? 1.029 0.568 15.257 1.00 95.50 103 THR A N 1
ATOM 820 C CA . THR A 1 103 ? 2.412 0.852 14.823 1.00 95.50 103 THR A CA 1
ATOM 821 C C . THR A 1 103 ? 2.784 2.336 14.882 1.00 95.50 103 THR A C 1
ATOM 823 O O . THR A 1 103 ? 3.917 2.698 14.571 1.00 95.50 103 THR A O 1
ATOM 826 N N . ALA A 1 104 ? 1.851 3.210 15.270 1.00 95.25 104 ALA A N 1
ATOM 827 C CA . ALA A 1 104 ? 2.100 4.640 15.386 1.00 95.25 104 ALA A CA 1
ATOM 828 C C . ALA A 1 104 ? 3.148 4.920 16.476 1.00 95.25 104 ALA A C 1
ATOM 830 O O . ALA A 1 104 ? 3.016 4.471 17.613 1.00 95.25 104 ALA A O 1
ATOM 831 N N . SER A 1 105 ? 4.186 5.682 16.135 1.00 96.25 105 SER A N 1
ATOM 832 C CA . SER A 1 105 ? 5.320 5.958 17.031 1.00 96.25 105 SER A CA 1
ATOM 833 C C . SER A 1 105 ? 5.350 7.387 17.570 1.00 96.25 105 SER A C 1
ATOM 835 O O . SER A 1 105 ? 6.189 7.717 18.407 1.00 96.25 105 SER A O 1
ATOM 837 N N . ASN A 1 106 ? 4.445 8.253 17.110 1.00 96.25 106 ASN A N 1
ATOM 838 C CA . ASN A 1 106 ? 4.361 9.643 17.545 1.00 96.25 106 ASN A CA 1
ATOM 839 C C . ASN A 1 106 ? 2.914 10.159 17.558 1.00 96.25 106 ASN A C 1
ATOM 841 O O . ASN A 1 106 ? 1.998 9.533 17.021 1.00 96.25 106 ASN A O 1
ATOM 845 N N . ALA A 1 107 ? 2.720 11.317 18.193 1.00 96.25 107 ALA A N 1
ATOM 846 C CA . ALA A 1 107 ? 1.407 11.935 18.355 1.00 96.25 107 ALA A CA 1
ATOM 847 C C . ALA A 1 107 ? 0.739 12.267 17.009 1.00 96.25 107 ALA A C 1
ATOM 849 O O . ALA A 1 107 ? -0.464 12.057 16.868 1.00 96.25 107 ALA A O 1
ATOM 850 N N . ASP A 1 108 ? 1.514 12.708 16.014 1.00 97.06 108 ASP A N 1
ATOM 851 C CA . ASP A 1 108 ? 0.991 13.059 14.690 1.00 97.06 108 ASP A CA 1
ATOM 852 C C . ASP A 1 108 ? 0.404 11.836 13.977 1.00 97.06 108 ASP A C 1
ATOM 854 O O . ASP A 1 108 ? -0.711 11.894 13.464 1.00 97.06 108 ASP A O 1
ATOM 858 N N . GLN A 1 109 ? 1.109 10.702 13.988 1.00 97.38 109 GLN A N 1
ATOM 859 C CA . GLN A 1 109 ? 0.637 9.440 13.410 1.00 97.38 109 GLN A CA 1
ATOM 860 C C . GLN A 1 109 ? -0.612 8.923 14.124 1.00 97.38 109 GLN A C 1
ATOM 862 O O . GLN A 1 109 ? -1.567 8.490 13.471 1.00 97.38 109 GLN A O 1
ATOM 867 N N . THR A 1 110 ? -0.636 9.005 15.457 1.00 97.25 110 THR A N 1
ATOM 868 C CA . THR A 1 110 ? -1.810 8.640 16.260 1.00 97.25 110 THR A CA 1
ATOM 869 C C . THR A 1 110 ? -3.015 9.492 15.874 1.00 97.25 110 THR A C 1
ATOM 871 O O . THR A 1 110 ? -4.086 8.951 15.593 1.00 97.25 110 THR A O 1
ATOM 874 N N . GLN A 1 111 ? -2.833 10.811 15.784 1.00 97.62 111 GLN A N 1
ATOM 875 C CA . GLN A 1 111 ? -3.898 11.739 15.422 1.00 97.62 111 GLN A CA 1
ATOM 876 C C . GLN A 1 111 ? -4.380 11.521 13.984 1.00 97.62 111 GLN A C 1
ATOM 878 O O . GLN A 1 111 ? -5.584 11.444 13.752 1.00 97.62 111 GLN A O 1
ATOM 883 N N . GLN A 1 112 ? -3.464 11.376 13.024 1.00 96.75 112 GLN A N 1
ATOM 884 C CA . GLN A 1 112 ? -3.802 11.120 11.620 1.00 96.75 112 GLN A CA 1
ATOM 885 C C . GLN A 1 112 ? -4.605 9.828 11.460 1.00 96.75 112 GLN A C 1
ATOM 887 O O . GLN A 1 112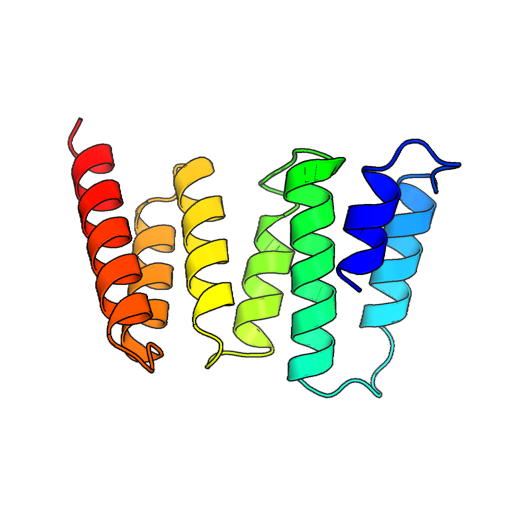 ? -5.600 9.805 10.739 1.00 96.75 112 GLN A O 1
ATOM 892 N N . THR A 1 113 ? -4.215 8.769 12.172 1.00 97.50 113 THR A N 1
ATOM 893 C CA . THR A 1 113 ? -4.931 7.488 12.127 1.00 97.50 113 THR A CA 1
ATOM 894 C C . THR A 1 113 ? -6.317 7.601 12.758 1.00 97.50 113 THR A C 1
ATOM 896 O O . THR A 1 113 ? -7.288 7.116 12.184 1.00 97.50 113 THR A O 1
ATOM 899 N N . ALA A 1 114 ? -6.436 8.280 13.904 1.00 97.25 114 ALA A N 1
ATOM 900 C CA . ALA A 1 114 ? -7.722 8.502 14.563 1.00 97.25 114 ALA A CA 1
ATOM 901 C C . ALA A 1 114 ? -8.691 9.305 13.679 1.00 97.25 114 ALA A C 1
ATOM 903 O O . 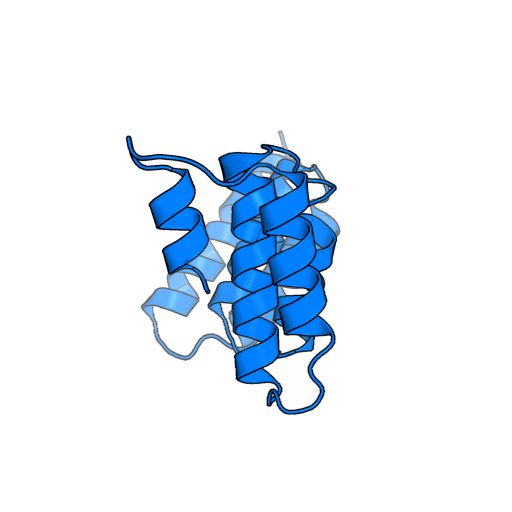ALA A 1 114 ? -9.860 8.939 13.562 1.00 97.25 114 ALA A O 1
ATOM 904 N N . THR A 1 115 ? -8.197 10.352 13.010 1.00 97.25 115 THR A N 1
ATOM 905 C CA . THR A 1 115 ? -8.984 11.127 12.043 1.00 97.25 115 THR A CA 1
ATOM 906 C C . THR A 1 115 ? -9.439 10.251 10.876 1.00 97.25 115 THR A C 1
ATOM 908 O O . THR A 1 115 ? -10.626 10.238 10.564 1.00 97.25 115 THR A O 1
ATOM 911 N N . ALA A 1 116 ? -8.538 9.461 10.281 1.00 96.44 116 ALA A N 1
ATOM 912 C CA . ALA A 1 116 ? -8.882 8.575 9.169 1.00 96.44 116 ALA A CA 1
ATOM 913 C C . ALA A 1 116 ? -9.945 7.526 9.553 1.00 96.44 116 ALA A C 1
ATOM 915 O O . ALA A 1 116 ? -10.851 7.255 8.766 1.00 96.44 116 ALA A O 1
ATOM 916 N N . ILE A 1 117 ? -9.880 6.969 10.770 1.00 97.56 117 ILE A N 1
ATOM 917 C CA . ILE A 1 117 ? -10.901 6.041 11.286 1.00 97.56 117 ILE A CA 1
ATOM 918 C C . ILE A 1 117 ? -12.246 6.758 11.450 1.00 97.56 117 ILE A C 1
ATOM 920 O O . ILE A 1 117 ? -13.280 6.231 11.041 1.00 97.56 117 ILE A O 1
ATOM 924 N N . ALA A 1 118 ? -12.250 7.962 12.026 1.00 96.12 118 ALA A N 1
ATOM 925 C CA . ALA A 1 118 ? -13.473 8.735 12.222 1.00 96.12 118 ALA A CA 1
ATOM 926 C C . ALA A 1 118 ? -14.148 9.107 10.890 1.00 96.12 118 ALA A C 1
ATOM 928 O O . ALA A 1 118 ? -15.369 9.001 10.776 1.00 96.12 118 ALA A O 1
ATOM 929 N N . GLU A 1 119 ? -13.363 9.501 9.883 1.00 94.81 119 GLU A N 1
ATOM 930 C CA . GLU A 1 119 ? -13.846 9.765 8.522 1.00 94.81 119 GLU A CA 1
ATOM 931 C C . GLU A 1 119 ? -14.456 8.507 7.896 1.00 94.81 119 GLU A C 1
ATOM 933 O O . GLU A 1 119 ? -15.606 8.535 7.466 1.00 94.81 119 GLU A O 1
ATOM 938 N N . LEU A 1 120 ? -13.741 7.378 7.936 1.00 95.19 120 LEU A N 1
ATOM 939 C CA . LEU A 1 120 ? -14.211 6.113 7.368 1.00 95.19 120 LEU A CA 1
ATOM 940 C C . LEU A 1 120 ? -15.542 5.650 7.988 1.00 95.19 120 LEU A C 1
ATOM 942 O O . LEU A 1 120 ? -16.448 5.214 7.280 1.00 95.19 120 LEU A O 1
ATOM 946 N N . MET A 1 121 ? -15.680 5.779 9.311 1.00 93.44 121 MET A N 1
ATOM 947 C CA . MET A 1 121 ? -16.898 5.409 10.043 1.00 93.44 121 MET A CA 1
ATOM 948 C C . MET A 1 121 ? -18.061 6.379 9.819 1.00 93.44 121 MET A C 1
ATOM 950 O O . MET A 1 121 ? -19.214 6.026 10.070 1.00 93.44 121 MET A O 1
ATOM 954 N N . ARG A 1 122 ? -17.776 7.615 9.404 1.00 91.50 122 ARG A N 1
ATOM 955 C CA . ARG A 1 122 ? -18.798 8.583 9.006 1.00 91.50 122 ARG A CA 1
ATOM 956 C C . ARG A 1 122 ? -19.288 8.290 7.592 1.00 91.50 122 ARG A C 1
ATOM 958 O O . ARG A 1 122 ? -20.494 8.321 7.371 1.00 91.50 122 ARG A O 1
ATOM 965 N N . ASP A 1 123 ? -18.372 8.001 6.674 1.00 87.06 123 ASP A N 1
ATOM 966 C CA . ASP A 1 123 ? -18.685 7.716 5.272 1.00 87.06 123 ASP A CA 1
ATOM 967 C C . ASP A 1 123 ? -19.517 6.436 5.122 1.00 87.06 123 ASP A C 1
ATOM 969 O O . ASP A 1 123 ? -20.396 6.381 4.273 1.00 87.06 123 ASP A O 1
ATOM 973 N N . SER A 1 124 ? -19.315 5.437 5.988 1.00 82.38 124 SER A N 1
ATOM 974 C CA . SER A 1 124 ? -20.083 4.183 5.971 1.00 82.38 124 SER A CA 1
ATOM 975 C C . SER A 1 124 ? -21.516 4.285 6.506 1.00 82.38 124 SER A C 1
ATOM 977 O O . SER A 1 124 ? -22.281 3.329 6.386 1.00 82.38 124 SER A O 1
ATOM 979 N N . ARG A 1 125 ? -21.880 5.411 7.135 1.00 77.25 125 ARG A N 1
ATOM 980 C CA . ARG A 1 125 ? -23.207 5.646 7.736 1.00 77.25 125 ARG A CA 1
ATOM 981 C C . ARG A 1 125 ? -24.127 6.523 6.883 1.00 77.25 125 ARG A C 1
ATOM 983 O O . ARG A 1 125 ? -25.290 6.667 7.258 1.00 77.25 125 ARG A O 1
ATOM 990 N N . ASN A 1 126 ? -23.610 7.130 5.815 1.00 57.34 126 ASN A N 1
ATOM 991 C CA . ASN A 1 126 ? -24.375 7.951 4.869 1.00 57.34 126 ASN A CA 1
ATOM 992 C C . ASN A 1 126 ? -24.729 7.141 3.623 1.00 57.34 126 ASN A C 1
ATOM 994 O O . ASN A 1 126 ? -25.789 7.446 3.036 1.00 57.34 126 ASN A O 1
#